Protein AF-A0A379A9N0-F1 (afdb_monomer)

InterPro domains:
  IPR005229 Endoribonuclease YicC/YloC-like [PTHR30636] (1-133)
  IPR005229 Endoribonuclease YicC/YloC-like [TIGR00255] (2-133)
  IPR013551 Endoribonuclease YicC-like, C-terminal [PF08340] (16-133)

Sequence (133 aa):
MIEQRLEGVSQEVSKVRAQMPEVIKWQRERLVAKLEDAEVQLENNRLEQELVMMAQRVDVSEELDRLDAHVKETYNILKKKEAVGRRLDFMMQEFNRESNTLASKSINAEITTSAIELKVLIEQMREQIQNIE

pLDDT: mean 90.06, std 9.2, range [59.38, 98.56]

Mean predicted aligned error: 4.93 Å

Solvent-accessible surface area (backbone atoms only — not comparable to full-atom values): 7342 Å² total; per-residue (Å²): 113,60,69,60,37,47,49,50,44,53,50,40,48,50,51,48,63,70,43,46,67,57,54,54,50,53,54,50,54,55,51,52,52,56,39,61,76,63,71,53,79,79,52,64,71,60,55,52,50,52,51,51,57,48,50,64,54,56,61,50,65,68,45,47,53,49,49,54,52,49,48,54,50,50,57,58,54,72,72,50,95,63,95,47,55,75,61,52,54,50,50,43,51,51,51,50,52,36,33,50,53,46,42,73,36,40,88,48,72,68,48,36,49,39,25,50,51,42,48,53,43,45,51,56,43,46,56,52,47,67,74,71,108

Organism: Enterobacter agglomerans (NCBI:txid549)

Structure (mmCIF, N/CA/C/O backbone):
data_AF-A0A379A9N0-F1
#
_entry.id   AF-A0A379A9N0-F1
#
loop_
_atom_site.group_PDB
_atom_site.id
_atom_site.type_symbol
_atom_site.label_atom_id
_atom_site.label_alt_id
_atom_site.label_comp_id
_atom_site.label_asym_id
_atom_site.label_entity_id
_atom_site.label_seq_id
_atom_site.pdbx_PDB_ins_code
_atom_site.Cartn_x
_atom_site.Cartn_y
_atom_site.Cartn_z
_atom_site.occupancy
_atom_site.B_iso_or_equiv
_atom_site.auth_seq_id
_atom_site.auth_comp_id
_atom_site.auth_asym_id
_atom_site.auth_atom_id
_atom_site.pdbx_PDB_model_num
ATOM 1 N N . MET A 1 1 ? -15.126 7.061 10.359 1.00 84.38 1 MET A N 1
ATOM 2 C CA . MET A 1 1 ? -13.845 7.709 10.723 1.00 84.38 1 MET A CA 1
ATOM 3 C C . MET A 1 1 ? -12.646 6.796 10.439 1.00 84.38 1 MET A C 1
ATOM 5 O O . MET A 1 1 ? -11.980 7.074 9.455 1.00 84.38 1 MET A O 1
ATOM 9 N N . ILE A 1 2 ? -12.382 5.699 11.169 1.00 92.50 2 ILE A N 1
ATOM 10 C CA . ILE A 1 2 ? -11.311 4.739 10.778 1.00 92.50 2 ILE A CA 1
ATOM 11 C C . ILE A 1 2 ? -11.741 3.902 9.567 1.00 92.50 2 ILE A C 1
ATOM 13 O O . ILE A 1 2 ? -11.015 3.808 8.589 1.00 92.50 2 ILE A O 1
ATOM 17 N N . GLU A 1 3 ? -12.967 3.376 9.576 1.00 95.06 3 GLU A N 1
ATOM 18 C CA . GLU A 1 3 ? -13.490 2.549 8.475 1.00 95.06 3 GLU A CA 1
ATOM 19 C C . GLU A 1 3 ? -13.518 3.277 7.121 1.00 95.06 3 GLU A C 1
ATOM 21 O O . GLU A 1 3 ? -13.232 2.671 6.098 1.00 95.06 3 GLU A O 1
ATOM 26 N N . GLN A 1 4 ? -13.790 4.586 7.115 1.00 96.81 4 GLN A N 1
ATOM 27 C CA . GLN A 1 4 ? -13.728 5.421 5.904 1.00 96.81 4 GLN A CA 1
ATOM 28 C C . GLN A 1 4 ? -12.295 5.554 5.369 1.00 96.81 4 GLN A C 1
ATOM 30 O O . GLN A 1 4 ? -12.083 5.623 4.165 1.00 96.81 4 GLN A O 1
ATOM 35 N N . ARG A 1 5 ? -11.298 5.579 6.259 1.00 97.56 5 ARG A N 1
ATOM 36 C CA . ARG A 1 5 ? -9.884 5.637 5.868 1.00 97.56 5 ARG A CA 1
ATOM 37 C C . ARG A 1 5 ? -9.396 4.288 5.353 1.00 97.56 5 ARG A C 1
ATOM 39 O O . ARG A 1 5 ? -8.645 4.263 4.389 1.00 97.56 5 ARG A O 1
ATOM 46 N N . LEU A 1 6 ? -9.879 3.181 5.920 1.00 98.00 6 LEU A N 1
ATOM 47 C CA . LEU A 1 6 ? -9.652 1.834 5.378 1.00 98.00 6 LEU A CA 1
ATOM 48 C C . LEU A 1 6 ? -10.249 1.666 3.974 1.00 98.00 6 LEU A C 1
ATOM 50 O O . LEU A 1 6 ? -9.639 1.031 3.111 1.00 98.00 6 LEU A O 1
ATOM 54 N N . GLU A 1 7 ? -11.413 2.265 3.723 1.00 98.12 7 GLU A N 1
ATOM 55 C CA . GLU A 1 7 ? -11.981 2.331 2.378 1.00 98.12 7 GLU A CA 1
ATOM 56 C C . GLU A 1 7 ? -11.080 3.142 1.436 1.00 98.12 7 GLU A C 1
ATOM 58 O O . GLU A 1 7 ? -10.762 2.667 0.349 1.00 98.12 7 GLU A O 1
ATOM 63 N N . GLY A 1 8 ? -10.575 4.298 1.883 1.00 98.38 8 GLY A N 1
ATOM 64 C CA . GLY A 1 8 ? -9.571 5.075 1.148 1.00 98.38 8 GLY A CA 1
ATOM 65 C C . GLY A 1 8 ? -8.311 4.266 0.817 1.00 98.38 8 GLY A C 1
ATOM 66 O O . GLY A 1 8 ? -7.875 4.249 -0.329 1.00 98.38 8 GLY A O 1
ATOM 67 N N . VAL A 1 9 ? -7.778 3.503 1.779 1.00 98.44 9 VAL A N 1
ATOM 68 C CA . VAL A 1 9 ? -6.632 2.604 1.552 1.00 98.44 9 VAL A CA 1
ATOM 69 C C . VAL A 1 9 ? -6.951 1.582 0.459 1.00 98.44 9 VAL A C 1
ATOM 71 O O . VAL A 1 9 ? -6.156 1.391 -0.457 1.00 98.44 9 VAL A O 1
ATOM 74 N N . SER A 1 10 ? -8.134 0.968 0.512 1.00 98.50 10 SER A N 1
ATOM 75 C CA . SER A 1 10 ? -8.573 -0.018 -0.487 1.00 98.50 10 SER A CA 1
ATOM 76 C C . SER A 1 10 ? -8.726 0.598 -1.885 1.00 98.50 10 SER A C 1
ATOM 78 O O . SER A 1 10 ? -8.427 -0.045 -2.896 1.00 98.50 10 SER A O 1
ATOM 80 N N . GLN A 1 11 ? -9.172 1.855 -1.958 1.00 98.44 11 GLN A N 1
ATOM 81 C CA . GLN A 1 11 ? -9.269 2.606 -3.209 1.00 98.44 11 GLN A CA 1
ATOM 82 C C . GLN A 1 11 ? -7.883 2.889 -3.798 1.00 98.44 11 GLN A C 1
ATOM 84 O O . GLN A 1 11 ? -7.683 2.642 -4.985 1.00 98.44 11 GLN A O 1
ATOM 89 N N . GLU A 1 12 ? -6.918 3.337 -2.991 1.00 98.31 12 GLU A N 1
ATOM 90 C CA . GLU A 1 12 ? -5.540 3.558 -3.451 1.00 98.31 12 GLU A CA 1
ATOM 91 C C . GLU A 1 12 ? -4.872 2.254 -3.910 1.00 98.31 12 GLU A C 1
ATOM 93 O O . GLU A 1 12 ? -4.279 2.213 -4.987 1.00 98.31 12 GLU A O 1
ATOM 98 N N . VAL A 1 13 ? -5.050 1.151 -3.173 1.00 98.00 13 VAL A N 1
ATOM 99 C CA . VAL A 1 13 ? -4.579 -0.182 -3.599 1.00 98.00 13 VAL A CA 1
ATOM 100 C C . VAL A 1 13 ? -5.162 -0.556 -4.965 1.00 98.00 13 VAL A C 1
ATOM 102 O O . VAL A 1 13 ? -4.434 -0.989 -5.860 1.00 98.00 13 VAL A O 1
ATOM 105 N N . SER A 1 14 ? -6.465 -0.342 -5.160 1.00 97.75 14 SER A N 1
ATOM 106 C CA . SER A 1 14 ? -7.144 -0.642 -6.426 1.00 97.75 14 SER A CA 1
ATOM 107 C C . SER A 1 14 ? -6.641 0.226 -7.583 1.00 97.75 14 SER A C 1
ATOM 109 O O . SER A 1 14 ? -6.447 -0.287 -8.687 1.00 97.75 14 SER A O 1
ATOM 111 N N . LYS A 1 15 ? -6.386 1.520 -7.340 1.00 96.62 15 LYS A N 1
ATOM 112 C CA . LYS A 1 15 ? -5.807 2.439 -8.334 1.00 96.62 15 LYS A CA 1
ATOM 113 C C . LYS A 1 15 ? -4.431 1.966 -8.787 1.00 96.62 15 LYS A C 1
ATOM 115 O O . LYS A 1 15 ? -4.207 1.827 -9.988 1.00 96.62 15 LYS A O 1
ATOM 120 N N . VAL A 1 16 ? -3.551 1.640 -7.838 1.00 95.75 16 VAL A N 1
ATOM 121 C CA . VAL A 1 16 ? -2.206 1.144 -8.154 1.00 95.75 16 VAL A CA 1
ATOM 122 C C . VAL A 1 16 ? -2.296 -0.144 -8.969 1.00 95.75 16 VAL A C 1
ATOM 124 O O . VAL A 1 16 ? -1.684 -0.227 -10.032 1.00 95.75 16 VAL A O 1
ATOM 127 N N . ARG A 1 17 ? -3.113 -1.124 -8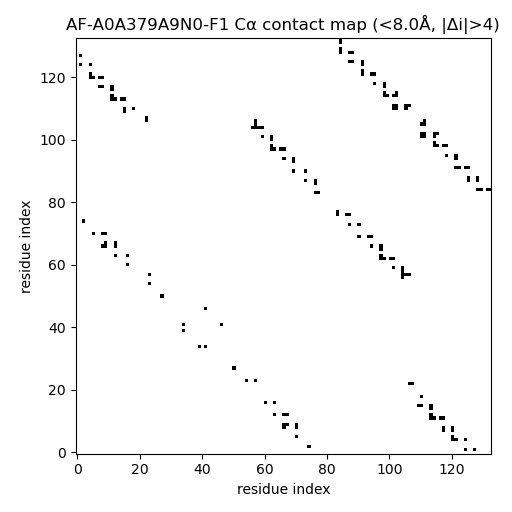.547 1.00 95.25 17 ARG A N 1
ATOM 128 C CA . ARG A 1 17 ? -3.309 -2.375 -9.308 1.00 95.25 17 ARG A CA 1
ATOM 129 C C . ARG A 1 17 ? -3.753 -2.120 -10.749 1.00 95.25 17 ARG A C 1
ATOM 131 O O . ARG A 1 17 ? -3.257 -2.785 -11.654 1.00 95.25 17 ARG A O 1
ATOM 138 N N . ALA A 1 18 ? -4.664 -1.171 -10.965 1.00 95.12 18 ALA A N 1
ATOM 139 C CA . ALA A 1 18 ? -5.160 -0.833 -12.296 1.00 95.12 18 ALA A CA 1
ATOM 140 C C . ALA A 1 18 ? -4.084 -0.189 -13.193 1.00 95.12 18 ALA A C 1
ATOM 142 O O . ALA A 1 18 ? -4.100 -0.402 -14.403 1.00 95.12 18 ALA A O 1
ATOM 143 N N . GLN A 1 19 ? -3.138 0.552 -12.610 1.00 92.06 19 GLN A N 1
ATOM 144 C CA . GLN A 1 19 ? -2.045 1.219 -13.329 1.00 92.06 19 GLN A CA 1
ATOM 145 C C . GLN A 1 19 ? -0.861 0.292 -13.639 1.00 92.06 19 GLN A C 1
ATOM 147 O O . GLN A 1 19 ? -0.147 0.514 -14.620 1.00 92.06 19 GLN A O 1
ATOM 152 N N . MET A 1 20 ? -0.644 -0.758 -12.838 1.00 90.69 20 MET A N 1
ATOM 153 C CA . MET A 1 20 ? 0.521 -1.646 -12.970 1.00 90.69 20 MET A CA 1
ATOM 154 C C . MET A 1 20 ? 0.764 -2.189 -14.390 1.00 90.69 20 MET A C 1
ATOM 156 O O . MET A 1 20 ? 1.917 -2.148 -14.829 1.00 90.69 20 MET A O 1
ATOM 160 N N . PRO A 1 21 ? -0.249 -2.658 -15.149 1.00 90.25 21 PRO A N 1
ATOM 161 C CA . PRO A 1 21 ? -0.024 -3.153 -16.507 1.00 90.25 21 PRO A CA 1
ATOM 162 C C . PRO A 1 21 ? 0.601 -2.104 -17.436 1.00 90.25 21 PRO A C 1
ATOM 164 O O . PRO A 1 21 ? 1.502 -2.419 -18.217 1.00 90.25 21 PRO A O 1
ATOM 167 N N . GLU A 1 22 ? 0.155 -0.852 -17.337 1.00 90.81 22 GLU A N 1
ATOM 168 C CA . GLU A 1 22 ? 0.657 0.246 -18.164 1.00 90.81 22 GLU A CA 1
ATOM 169 C C . GLU A 1 22 ? 2.044 0.707 -17.713 1.00 90.81 22 GLU A C 1
ATOM 171 O O . GLU A 1 22 ? 2.922 0.925 -18.546 1.00 90.81 22 GLU A O 1
ATOM 176 N N . VAL A 1 23 ? 2.293 0.745 -16.402 1.00 89.25 23 VAL A N 1
ATOM 177 C CA . VAL A 1 23 ? 3.612 1.064 -15.838 1.00 89.25 23 VAL A CA 1
ATOM 178 C C . VAL A 1 23 ? 4.672 0.047 -16.271 1.00 89.25 23 VAL A C 1
ATOM 180 O O . VAL A 1 23 ? 5.772 0.436 -16.671 1.00 89.25 23 VAL A O 1
ATOM 183 N N . ILE A 1 24 ? 4.342 -1.249 -16.259 1.00 86.38 24 ILE A N 1
ATOM 184 C CA . ILE A 1 24 ? 5.240 -2.315 -16.730 1.00 86.38 24 ILE A CA 1
ATOM 185 C C . ILE A 1 24 ? 5.535 -2.145 -18.224 1.00 86.38 24 ILE A C 1
ATOM 187 O O . ILE A 1 24 ? 6.693 -2.236 -18.644 1.00 86.38 24 ILE A O 1
ATOM 191 N N . LYS A 1 25 ? 4.505 -1.867 -19.033 1.00 87.94 25 LYS A N 1
ATOM 192 C CA . LYS A 1 25 ? 4.662 -1.630 -20.472 1.00 87.94 25 LYS A CA 1
ATOM 193 C C . LYS A 1 25 ? 5.568 -0.424 -20.745 1.00 87.94 25 LYS A C 1
ATOM 195 O O . LYS A 1 25 ? 6.542 -0.558 -21.485 1.00 87.94 25 LYS A O 1
ATOM 200 N N . TRP A 1 26 ? 5.292 0.711 -20.107 1.00 88.94 26 TRP A N 1
ATOM 201 C CA . TRP A 1 26 ? 6.080 1.939 -20.232 1.00 88.94 26 TRP A CA 1
ATOM 202 C C . TRP A 1 26 ? 7.550 1.723 -19.853 1.00 88.94 26 TRP A C 1
ATOM 204 O O . TRP A 1 26 ? 8.459 2.155 -20.565 1.00 88.94 26 TRP A O 1
ATOM 214 N N . GLN A 1 27 ? 7.805 1.007 -18.755 1.00 85.38 27 GLN A N 1
ATOM 215 C CA . GLN A 1 27 ? 9.166 0.738 -18.302 1.00 85.38 27 GLN A CA 1
ATOM 216 C C . GLN A 1 27 ? 9.939 -0.147 -19.291 1.00 85.38 27 GLN A C 1
ATOM 218 O O . GLN A 1 27 ? 11.128 0.087 -19.523 1.00 85.38 27 GLN A O 1
ATOM 223 N N . ARG A 1 28 ? 9.270 -1.128 -19.913 1.00 85.06 28 ARG A N 1
ATOM 224 C CA . ARG A 1 28 ? 9.858 -1.959 -20.972 1.00 85.06 28 ARG A CA 1
ATOM 225 C C . ARG A 1 28 ? 10.237 -1.127 -22.196 1.00 85.06 28 ARG A C 1
ATOM 227 O O . ARG A 1 28 ? 11.364 -1.240 -22.669 1.00 85.06 28 ARG A O 1
ATOM 234 N N . GLU A 1 29 ? 9.325 -0.295 -22.696 1.00 88.50 29 GLU A N 1
ATOM 235 C CA . GLU A 1 29 ? 9.565 0.562 -23.869 1.00 88.50 29 GLU A CA 1
ATOM 236 C C . GLU A 1 29 ? 10.745 1.512 -23.634 1.00 88.50 29 GLU A C 1
ATOM 238 O O . GLU A 1 29 ? 11.634 1.639 -24.475 1.00 88.50 29 GLU A O 1
ATOM 243 N N . ARG A 1 30 ? 10.819 2.104 -22.438 1.00 87.12 30 ARG A N 1
ATOM 244 C CA . ARG A 1 30 ? 11.923 2.981 -22.037 1.00 87.12 30 ARG A CA 1
ATOM 245 C C . ARG A 1 30 ? 13.275 2.264 -21.980 1.00 87.12 30 ARG A C 1
ATOM 247 O O . ARG A 1 30 ? 14.294 2.888 -22.270 1.00 87.12 30 ARG A O 1
ATOM 254 N N . LEU A 1 31 ? 13.312 0.993 -21.574 1.00 83.62 31 LEU A N 1
ATOM 255 C CA . LEU A 1 31 ? 14.547 0.204 -21.586 1.00 83.62 31 LEU A CA 1
ATOM 256 C C . LEU A 1 31 ? 15.007 -0.076 -23.018 1.00 83.62 31 LEU A C 1
ATOM 258 O O . LEU A 1 31 ? 16.182 0.116 -23.314 1.00 83.62 31 LEU A O 1
ATOM 262 N N . VAL A 1 32 ? 14.087 -0.494 -23.891 1.00 84.19 32 VAL A N 1
ATOM 263 C CA . VAL A 1 32 ? 14.393 -0.778 -25.301 1.00 84.19 32 VAL A CA 1
ATOM 264 C C . VAL A 1 32 ? 14.968 0.463 -25.982 1.00 84.19 32 VAL A C 1
ATOM 266 O O . VAL A 1 32 ? 16.068 0.388 -26.520 1.00 84.19 32 VAL A O 1
ATOM 269 N N . ALA A 1 33 ? 14.308 1.617 -25.842 1.00 86.62 33 ALA A N 1
ATOM 270 C CA . ALA A 1 33 ? 14.780 2.875 -26.424 1.00 86.62 33 ALA A CA 1
ATOM 271 C C . ALA A 1 33 ? 16.197 3.252 -25.950 1.00 86.62 33 ALA A C 1
ATOM 273 O O . ALA A 1 33 ? 17.052 3.614 -26.749 1.00 86.62 33 ALA A O 1
ATOM 274 N N . LYS A 1 34 ? 16.493 3.094 -24.652 1.00 83.56 34 LYS A N 1
ATOM 275 C CA . LYS A 1 34 ? 17.836 3.369 -24.109 1.00 83.56 34 LYS A CA 1
ATOM 276 C C . LYS A 1 34 ? 18.925 2.458 -24.670 1.00 83.56 34 LYS A C 1
ATOM 278 O O . LYS A 1 34 ? 20.082 2.865 -24.710 1.00 83.56 34 LYS A O 1
ATOM 283 N N . LEU A 1 35 ? 18.587 1.216 -25.005 1.00 78.50 35 LEU A N 1
ATOM 284 C CA . LEU A 1 35 ? 19.542 0.263 -25.567 1.00 78.50 35 LEU A CA 1
ATOM 285 C C . LEU A 1 35 ? 19.789 0.540 -27.051 1.00 78.50 35 LEU A C 1
ATOM 287 O O . LEU A 1 35 ? 20.934 0.447 -27.488 1.00 78.50 35 LEU A O 1
ATOM 291 N N . GLU A 1 36 ? 18.748 0.938 -27.786 1.00 80.06 36 GLU A N 1
ATOM 292 C CA . GLU A 1 36 ? 18.856 1.408 -29.172 1.00 80.06 36 GLU A CA 1
ATOM 293 C C . GLU A 1 36 ? 19.730 2.669 -29.268 1.00 80.06 36 GLU A C 1
ATOM 295 O O . GLU A 1 36 ? 20.667 2.700 -30.064 1.00 80.06 36 GLU A O 1
ATOM 300 N N . ASP A 1 37 ? 19.503 3.659 -28.395 1.00 79.94 37 ASP A N 1
ATOM 301 C CA . ASP A 1 37 ? 20.282 4.908 -28.338 1.00 79.94 37 ASP A CA 1
ATOM 302 C C . ASP A 1 37 ? 21.770 4.686 -28.016 1.00 79.94 37 ASP A C 1
ATOM 304 O O . ASP A 1 37 ? 22.623 5.492 -28.386 1.00 79.94 37 ASP A O 1
ATOM 308 N N . ALA A 1 38 ? 22.100 3.612 -27.297 1.00 76.25 38 ALA A N 1
ATOM 309 C CA . ALA A 1 38 ? 23.466 3.322 -26.875 1.00 76.25 38 ALA A CA 1
ATOM 310 C C . ALA A 1 38 ? 24.298 2.587 -27.947 1.00 76.25 38 ALA A C 1
ATOM 312 O O . ALA A 1 38 ? 25.442 2.229 -27.663 1.00 76.25 38 ALA A O 1
ATOM 313 N N . GLU A 1 39 ? 23.731 2.312 -29.133 1.00 69.88 39 GLU A N 1
ATOM 314 C CA . GLU A 1 39 ? 24.307 1.449 -30.185 1.00 69.88 39 GLU A CA 1
ATOM 315 C C . GLU A 1 39 ? 24.795 0.083 -29.657 1.00 69.88 39 GLU A C 1
ATOM 317 O O . GLU A 1 39 ? 25.620 -0.604 -30.269 1.00 69.88 39 GLU A O 1
ATOM 322 N N . VAL A 1 40 ? 24.287 -0.343 -28.497 1.00 66.81 40 VAL A N 1
ATOM 323 C CA . VAL A 1 40 ? 24.649 -1.620 -27.895 1.00 66.81 40 VAL A CA 1
ATOM 324 C C . VAL A 1 40 ? 23.952 -2.696 -28.708 1.00 66.81 40 VAL A C 1
ATOM 326 O O . VAL A 1 40 ? 22.725 -2.795 -28.694 1.00 66.81 40 VAL A O 1
ATOM 329 N N . GLN A 1 41 ? 24.728 -3.528 -29.408 1.00 64.88 41 GLN A N 1
ATOM 330 C CA . GLN A 1 41 ? 24.173 -4.730 -30.019 1.00 64.88 41 GLN A CA 1
ATOM 331 C C . GLN A 1 41 ? 23.482 -5.551 -28.930 1.00 64.88 41 GLN A C 1
ATOM 333 O O . GLN A 1 41 ? 24.108 -5.980 -27.958 1.00 64.88 41 GLN A O 1
ATOM 338 N N . LEU A 1 42 ? 22.171 -5.725 -29.086 1.00 61.53 42 LEU A N 1
ATOM 339 C CA . LEU A 1 42 ? 21.339 -6.480 -28.165 1.00 61.53 42 LEU A CA 1
ATOM 340 C C . LEU A 1 42 ? 21.760 -7.953 -28.194 1.00 61.53 42 LEU A C 1
ATOM 342 O O . LEU A 1 42 ? 21.284 -8.741 -29.008 1.00 61.53 42 LEU A O 1
ATOM 346 N N . GLU A 1 43 ? 22.636 -8.354 -27.277 1.00 65.88 43 GLU A N 1
ATOM 347 C CA . GLU A 1 43 ? 22.719 -9.756 -26.887 1.00 65.88 43 GLU A CA 1
ATOM 348 C C . GLU A 1 43 ? 21.432 -10.097 -26.123 1.00 65.88 43 GLU A C 1
ATOM 350 O O . GLU A 1 43 ? 21.254 -9.661 -24.982 1.00 65.88 43 GLU A O 1
ATOM 355 N N . ASN A 1 44 ? 20.532 -10.870 -26.747 1.00 66.62 44 ASN A N 1
ATOM 356 C CA . ASN A 1 44 ? 19.218 -11.230 -26.185 1.00 66.62 44 ASN A CA 1
ATOM 357 C C . ASN A 1 44 ? 19.294 -11.691 -24.716 1.00 66.62 44 ASN A C 1
ATOM 359 O O . ASN A 1 44 ? 18.483 -11.267 -23.898 1.00 66.62 44 ASN A O 1
ATOM 363 N N . ASN A 1 45 ? 20.328 -12.455 -24.348 1.00 72.94 45 ASN A N 1
ATOM 364 C CA . ASN A 1 45 ? 20.508 -12.953 -22.982 1.00 72.94 45 ASN A CA 1
ATOM 365 C C . ASN A 1 45 ? 20.733 -11.839 -21.939 1.00 72.94 45 ASN A C 1
ATOM 367 O O . ASN A 1 45 ? 20.281 -11.971 -20.804 1.00 72.94 45 ASN A O 1
ATOM 371 N N . ARG A 1 46 ? 21.429 -10.743 -22.285 1.00 74.19 46 ARG A N 1
ATOM 372 C CA . ARG A 1 46 ? 21.664 -9.622 -21.352 1.00 74.19 46 ARG A CA 1
ATOM 373 C C . ARG A 1 46 ? 20.415 -8.759 -21.198 1.00 74.19 46 ARG A C 1
ATOM 375 O O . ARG A 1 46 ? 20.099 -8.345 -20.087 1.00 74.19 46 ARG A O 1
ATOM 382 N N . LEU A 1 47 ? 19.680 -8.539 -22.291 1.00 74.69 47 LEU A N 1
ATOM 383 C CA . LEU A 1 47 ? 18.394 -7.838 -22.263 1.00 74.69 47 LEU A CA 1
ATOM 384 C C . LEU A 1 47 ? 17.378 -8.572 -21.377 1.00 74.69 47 LEU A C 1
ATOM 386 O O . LEU A 1 47 ? 16.718 -7.945 -20.551 1.00 74.69 47 LEU A O 1
ATOM 390 N N . GLU A 1 48 ? 17.268 -9.893 -21.521 1.00 76.12 48 GLU A N 1
ATOM 391 C CA . GLU A 1 48 ? 16.370 -10.714 -20.703 1.00 76.12 48 GLU A CA 1
ATOM 392 C C . GLU A 1 48 ? 16.720 -10.636 -19.211 1.00 76.12 48 GLU A C 1
ATOM 394 O O . GLU A 1 48 ? 15.829 -10.467 -18.380 1.00 76.12 48 GLU A O 1
ATOM 399 N N . GLN A 1 49 ? 18.009 -10.677 -18.859 1.00 81.12 49 GLN A N 1
ATOM 400 C CA . GLN A 1 49 ? 18.454 -10.541 -17.468 1.00 81.12 49 GLN A CA 1
ATOM 401 C C . GLN A 1 49 ? 18.118 -9.170 -16.868 1.00 81.12 49 GLN A C 1
ATOM 403 O O . GLN A 1 49 ? 17.618 -9.102 -15.744 1.00 81.12 49 GLN A O 1
ATOM 408 N N . GLU A 1 50 ? 18.351 -8.083 -17.607 1.00 79.44 50 GLU A N 1
ATOM 409 C CA . GLU A 1 50 ? 17.998 -6.728 -17.162 1.00 79.44 50 GLU A CA 1
ATOM 410 C C . GLU A 1 50 ? 16.481 -6.565 -17.002 1.00 79.44 50 GLU A C 1
ATOM 412 O O . GLU A 1 50 ? 16.021 -6.001 -16.010 1.00 79.44 50 GLU A O 1
ATOM 417 N N . LEU A 1 51 ? 15.686 -7.121 -17.924 1.00 78.81 51 LEU A N 1
ATOM 418 C CA . LEU A 1 51 ? 14.225 -7.127 -17.819 1.00 78.81 51 LEU A CA 1
ATOM 419 C C . LEU A 1 51 ? 13.740 -7.881 -16.577 1.00 78.81 51 LEU A C 1
ATOM 421 O O . LEU A 1 51 ? 12.852 -7.389 -15.883 1.00 78.81 51 LEU A O 1
ATOM 425 N N . VAL A 1 52 ? 14.335 -9.035 -16.260 1.00 79.62 52 VAL A N 1
ATOM 426 C CA . VAL A 1 52 ? 14.006 -9.806 -15.049 1.00 79.62 52 VAL A CA 1
ATOM 427 C C . VAL A 1 52 ? 14.367 -9.024 -13.784 1.00 79.62 52 VAL A C 1
ATOM 429 O O . VAL A 1 52 ? 13.539 -8.906 -12.880 1.00 79.62 52 VAL A O 1
ATOM 432 N N . MET A 1 53 ? 15.566 -8.436 -13.723 1.00 82.88 53 MET A N 1
ATOM 433 C CA . MET A 1 53 ? 15.986 -7.623 -12.576 1.00 82.88 53 MET A CA 1
ATOM 434 C C . MET A 1 53 ? 15.112 -6.376 -12.402 1.00 82.88 53 MET A C 1
ATOM 436 O O . MET A 1 53 ? 14.785 -5.999 -11.276 1.00 82.88 53 MET A O 1
ATOM 440 N N . MET A 1 54 ? 14.700 -5.735 -13.498 1.00 79.50 54 MET A N 1
ATOM 441 C CA . MET A 1 54 ? 13.768 -4.611 -13.448 1.00 79.50 54 MET A CA 1
ATOM 442 C C . MET A 1 54 ? 12.379 -5.040 -12.988 1.00 79.50 54 MET A C 1
ATOM 444 O O . MET A 1 54 ? 11.828 -4.376 -12.115 1.00 79.50 54 MET A O 1
ATOM 448 N N . ALA A 1 55 ? 11.841 -6.146 -13.512 1.00 76.56 55 ALA A N 1
ATOM 449 C CA . ALA A 1 55 ? 10.545 -6.678 -13.101 1.00 76.56 55 ALA A CA 1
ATOM 450 C C . ALA A 1 55 ? 10.503 -6.919 -11.586 1.00 76.56 55 ALA A C 1
ATOM 452 O O . ALA A 1 55 ? 9.576 -6.470 -10.925 1.00 76.56 55 ALA A O 1
ATOM 453 N N . GLN A 1 56 ? 11.557 -7.507 -11.014 1.00 76.50 56 GLN A N 1
ATOM 454 C CA . GLN A 1 56 ? 11.669 -7.709 -9.564 1.00 76.50 56 GLN A CA 1
ATOM 455 C C . GLN A 1 56 ? 11.720 -6.401 -8.762 1.00 76.50 56 GLN A C 1
ATOM 457 O O . GLN A 1 56 ? 11.218 -6.345 -7.643 1.00 76.50 56 GLN A O 1
ATOM 462 N N . ARG A 1 57 ? 12.331 -5.340 -9.306 1.00 79.62 57 ARG A N 1
ATOM 463 C CA . ARG A 1 57 ? 12.424 -4.036 -8.624 1.00 79.62 57 ARG A CA 1
ATOM 464 C C . ARG A 1 57 ? 11.106 -3.267 -8.611 1.00 79.62 57 ARG A C 1
ATOM 466 O O . ARG A 1 57 ? 10.901 -2.474 -7.698 1.00 79.62 57 ARG A O 1
ATOM 473 N N . VAL A 1 58 ? 10.259 -3.471 -9.618 1.00 81.19 58 VAL A N 1
ATOM 474 C CA . VAL A 1 58 ? 8.986 -2.747 -9.782 1.00 81.19 58 VAL A CA 1
ATOM 475 C C . VAL A 1 58 ? 7.775 -3.576 -9.368 1.00 81.19 58 VAL A C 1
ATOM 477 O O . VAL A 1 58 ? 6.666 -3.051 -9.336 1.00 81.19 58 VAL A O 1
ATOM 480 N N . ASP A 1 59 ? 7.970 -4.860 -9.064 1.00 87.31 59 ASP A N 1
ATOM 481 C CA . ASP A 1 59 ? 6.902 -5.722 -8.581 1.00 87.31 59 ASP A CA 1
ATOM 482 C C . ASP A 1 59 ? 6.494 -5.313 -7.165 1.00 87.31 59 ASP A C 1
ATOM 484 O O . ASP A 1 59 ? 7.251 -5.454 -6.197 1.00 87.31 59 ASP A O 1
ATOM 488 N N . VAL A 1 60 ? 5.278 -4.779 -7.086 1.00 92.75 60 VAL A N 1
ATOM 489 C CA . VAL A 1 60 ? 4.623 -4.320 -5.860 1.00 92.75 60 VAL A CA 1
ATOM 490 C C . VAL A 1 60 ? 3.438 -5.208 -5.472 1.00 92.75 60 VAL A C 1
ATOM 492 O O . VAL A 1 60 ? 2.679 -4.873 -4.566 1.00 92.75 60 VAL A O 1
ATOM 495 N N . SER A 1 61 ? 3.235 -6.331 -6.171 1.00 92.62 61 SER A N 1
ATOM 496 C CA . SER A 1 61 ? 2.039 -7.171 -6.017 1.00 92.62 61 SER A CA 1
ATOM 497 C C . SER A 1 61 ? 1.888 -7.687 -4.587 1.00 92.62 61 SER A C 1
ATOM 499 O O . SER A 1 61 ? 0.791 -7.671 -4.034 1.00 92.62 61 SER A O 1
ATOM 501 N N . GLU A 1 62 ? 3.004 -8.069 -3.964 1.00 94.31 62 GLU A N 1
ATOM 502 C CA . GLU A 1 62 ? 3.023 -8.568 -2.591 1.00 94.31 62 GLU A CA 1
ATOM 503 C C . GLU A 1 62 ? 2.634 -7.480 -1.579 1.00 94.31 62 GLU A C 1
ATOM 505 O O . GLU A 1 62 ? 1.850 -7.739 -0.669 1.00 94.31 62 GLU A O 1
ATOM 510 N N . GLU A 1 63 ? 3.118 -6.245 -1.756 1.00 96.19 63 GLU A N 1
ATOM 511 C CA . GLU A 1 63 ? 2.742 -5.113 -0.900 1.00 96.19 63 GLU A CA 1
ATOM 512 C C . GLU A 1 63 ? 1.237 -4.815 -0.998 1.00 96.19 63 GLU A C 1
ATOM 514 O O . GLU A 1 63 ? 0.583 -4.572 0.016 1.00 96.19 63 GLU A O 1
ATOM 519 N N . LEU A 1 64 ? 0.665 -4.874 -2.205 1.00 97.12 64 LEU A N 1
ATOM 520 C CA . LEU A 1 64 ? -0.768 -4.651 -2.425 1.00 97.12 64 LEU A CA 1
ATOM 521 C C . LEU A 1 64 ? -1.617 -5.763 -1.788 1.00 97.12 64 LEU A C 1
ATOM 523 O O . LEU A 1 64 ? -2.624 -5.473 -1.142 1.00 97.12 64 LEU A O 1
ATOM 527 N N . ASP A 1 65 ? -1.194 -7.025 -1.910 1.00 98.00 65 ASP A N 1
ATOM 528 C CA . ASP A 1 65 ? -1.865 -8.163 -1.269 1.00 98.00 65 ASP A CA 1
ATOM 529 C C . ASP A 1 65 ? -1.797 -8.074 0.266 1.00 98.00 65 ASP A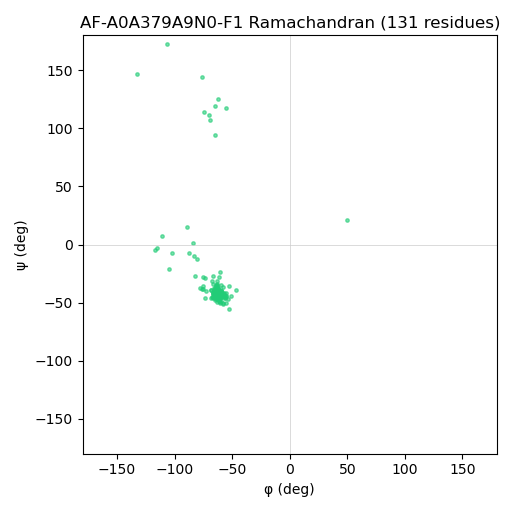 C 1
ATOM 531 O O . ASP A 1 65 ? -2.786 -8.349 0.956 1.00 98.00 65 ASP A O 1
ATOM 535 N N . ARG A 1 66 ? -0.652 -7.646 0.819 1.00 98.38 66 ARG A N 1
ATOM 536 C CA . ARG A 1 66 ? -0.488 -7.423 2.263 1.00 98.38 66 ARG A CA 1
ATOM 537 C C . ARG A 1 66 ? -1.356 -6.269 2.757 1.00 98.38 66 ARG A C 1
ATOM 539 O O . ARG A 1 66 ? -2.042 -6.438 3.763 1.00 98.38 66 ARG A O 1
ATOM 546 N N . LEU A 1 67 ? -1.422 -5.149 2.032 1.00 98.50 67 LEU A N 1
ATOM 547 C CA . LEU A 1 67 ? -2.332 -4.041 2.350 1.00 98.50 67 LEU A CA 1
ATOM 548 C C . LEU A 1 67 ? -3.795 -4.506 2.416 1.00 98.50 67 LEU A C 1
ATOM 550 O O . LEU A 1 67 ? -4.482 -4.203 3.392 1.00 98.50 67 LEU A O 1
ATOM 554 N N . ASP A 1 68 ? -4.257 -5.302 1.447 1.00 98.44 68 ASP A N 1
ATOM 555 C CA . ASP A 1 68 ? -5.614 -5.867 1.455 1.00 98.44 68 ASP A CA 1
ATOM 556 C C . ASP A 1 68 ? -5.862 -6.780 2.669 1.00 98.44 68 ASP A C 1
ATOM 558 O O . ASP A 1 68 ? -6.935 -6.750 3.286 1.00 98.44 68 ASP A O 1
ATOM 562 N N . ALA A 1 69 ? -4.877 -7.605 3.036 1.00 98.50 69 ALA A N 1
ATOM 563 C CA . ALA A 1 69 ? -4.952 -8.449 4.224 1.00 98.50 69 ALA A CA 1
ATOM 564 C C . ALA A 1 69 ? -5.006 -7.613 5.513 1.00 98.50 69 ALA A C 1
ATOM 566 O O . ALA A 1 69 ? -5.812 -7.899 6.403 1.00 98.50 69 ALA A O 1
ATOM 567 N N . HIS A 1 70 ? -4.205 -6.551 5.596 1.00 98.50 70 HIS A N 1
ATOM 568 C CA . HIS A 1 70 ? -4.199 -5.635 6.730 1.00 98.50 70 HIS A CA 1
ATOM 569 C C . HIS A 1 70 ? -5.529 -4.896 6.872 1.00 98.50 70 HIS A C 1
ATOM 571 O O . HIS A 1 70 ? -6.061 -4.841 7.978 1.00 98.50 70 HIS A O 1
ATOM 577 N N . VAL A 1 71 ? -6.131 -4.423 5.773 1.00 98.44 71 VAL A N 1
ATOM 578 C CA . VAL A 1 71 ? -7.475 -3.815 5.794 1.00 98.44 71 VAL A CA 1
ATOM 579 C C . VAL A 1 71 ? -8.493 -4.773 6.408 1.00 98.44 71 VAL A C 1
ATOM 581 O O . VAL A 1 71 ? -9.220 -4.401 7.335 1.00 98.44 71 VAL A O 1
ATOM 584 N N . LYS A 1 72 ? -8.526 -6.024 5.933 1.00 98.25 72 LYS A N 1
ATOM 585 C CA . LYS A 1 72 ? -9.446 -7.049 6.450 1.00 98.25 72 LYS A CA 1
ATOM 586 C C . LYS A 1 72 ? -9.237 -7.295 7.942 1.00 98.25 72 LYS A C 1
ATOM 588 O O . LYS A 1 72 ? -10.213 -7.354 8.691 1.00 98.25 72 LYS A O 1
ATOM 593 N N . GLU A 1 73 ? -7.988 -7.409 8.385 1.00 98.00 73 GLU A N 1
ATOM 594 C CA . GLU A 1 73 ? -7.690 -7.652 9.796 1.00 98.00 73 GLU A CA 1
ATOM 595 C C . GLU A 1 73 ? -8.043 -6.452 10.681 1.00 98.00 73 GLU A C 1
ATOM 597 O O . GLU A 1 73 ? -8.631 -6.630 11.748 1.00 98.00 73 GLU A O 1
ATOM 602 N N . THR A 1 74 ? -7.804 -5.218 10.229 1.00 97.50 74 THR A N 1
ATOM 603 C CA . THR A 1 74 ? -8.216 -4.024 10.976 1.00 97.50 74 THR A CA 1
ATOM 604 C C . THR A 1 74 ? -9.734 -3.965 11.145 1.00 97.50 74 THR A C 1
ATOM 606 O O . THR A 1 74 ? -10.204 -3.709 12.255 1.00 97.50 74 THR A O 1
ATOM 609 N N . TYR A 1 75 ? -10.522 -4.295 10.113 1.00 97.12 75 TYR A N 1
ATOM 610 C CA . TYR A 1 75 ? -11.978 -4.431 10.263 1.00 97.12 75 TYR A CA 1
ATOM 611 C C . TYR A 1 75 ? -12.369 -5.504 11.288 1.00 97.12 75 TYR A C 1
ATOM 613 O O . TYR A 1 75 ? -13.317 -5.310 12.051 1.00 97.12 75 TYR A O 1
ATOM 621 N N . ASN A 1 76 ? -11.660 -6.635 11.332 1.00 96.31 76 ASN A N 1
ATOM 622 C CA . ASN A 1 76 ? -11.921 -7.684 12.320 1.00 96.31 76 ASN A CA 1
ATOM 623 C C . ASN A 1 76 ? -11.612 -7.216 13.745 1.00 96.31 76 ASN A C 1
ATOM 625 O O . ASN A 1 76 ? -12.371 -7.521 14.666 1.00 96.31 76 ASN A O 1
A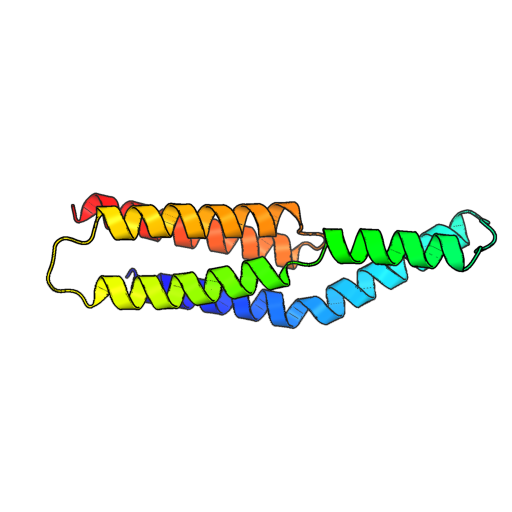TOM 629 N N . ILE A 1 77 ? -10.521 -6.471 13.934 1.00 95.25 77 ILE A N 1
ATOM 630 C CA . ILE A 1 77 ? -10.134 -5.907 15.230 1.00 95.25 77 ILE A CA 1
ATOM 631 C C . ILE A 1 77 ? -11.190 -4.907 15.715 1.00 95.25 77 ILE A C 1
ATOM 633 O O . ILE A 1 77 ? -11.637 -5.023 16.853 1.00 95.25 77 ILE A O 1
ATOM 637 N N . LEU A 1 78 ? -11.654 -3.995 14.853 1.00 93.25 78 LEU A N 1
ATOM 638 C CA . LEU A 1 78 ? -12.653 -2.973 15.203 1.00 93.25 78 LEU A CA 1
ATOM 639 C C . LEU A 1 78 ? -14.003 -3.553 15.665 1.00 93.25 78 LEU A C 1
ATOM 641 O O . LEU A 1 78 ? -14.734 -2.895 16.399 1.00 93.25 78 LEU A O 1
ATOM 645 N N . LYS A 1 79 ? -14.338 -4.789 15.273 1.00 92.94 79 LYS A N 1
ATOM 646 C CA . LYS A 1 79 ? -15.576 -5.476 15.690 1.00 92.94 79 LYS A CA 1
ATOM 647 C C . LYS A 1 79 ? -15.498 -6.100 17.086 1.00 92.94 79 LYS A C 1
ATOM 649 O O . LYS A 1 79 ? -16.522 -6.546 17.611 1.00 92.94 79 LYS A O 1
ATOM 654 N N . LYS A 1 80 ? -14.307 -6.202 17.682 1.00 91.50 80 LYS A N 1
ATOM 655 C CA . LYS A 1 80 ? -14.130 -6.834 18.996 1.00 91.50 80 LYS A CA 1
ATOM 656 C C . LYS A 1 80 ? -14.613 -5.892 20.103 1.00 91.50 80 LYS A C 1
ATOM 658 O O . LYS A 1 80 ? -14.432 -4.686 20.029 1.00 91.50 80 LYS A O 1
ATOM 663 N N . LYS A 1 81 ? -15.209 -6.457 21.159 1.00 79.38 81 LYS A N 1
ATOM 664 C CA . LYS A 1 81 ? -15.713 -5.712 22.334 1.00 79.38 81 LYS A CA 1
ATOM 665 C C . LYS A 1 81 ? -14.668 -5.540 23.450 1.00 79.38 81 LYS A C 1
ATOM 667 O O . LYS A 1 81 ? -15.029 -5.259 24.587 1.00 79.38 81 LYS A O 1
ATOM 672 N N . GLU A 1 82 ? -13.396 -5.778 23.145 1.00 85.50 82 GLU A N 1
ATOM 673 C CA . GLU A 1 82 ? -12.274 -5.683 24.087 1.00 85.50 82 GLU A CA 1
ATOM 674 C C . GLU A 1 82 ? -11.424 -4.435 23.810 1.00 85.5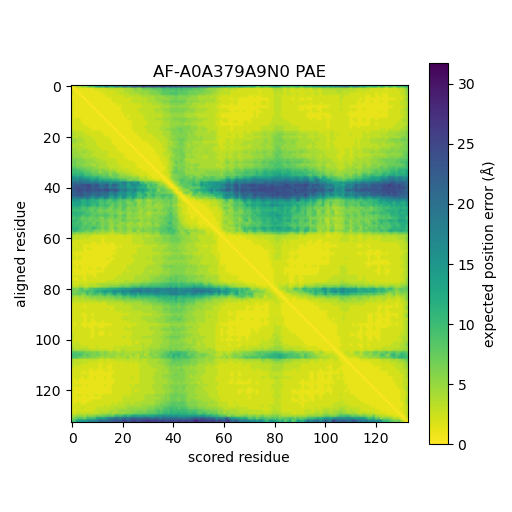0 82 GLU A C 1
ATOM 676 O O . GLU A 1 82 ? -11.621 -3.755 22.805 1.00 85.50 82 GLU A O 1
ATOM 681 N N . ALA A 1 83 ? -10.458 -4.138 24.681 1.00 84.44 83 ALA A N 1
ATOM 682 C CA . ALA A 1 83 ? -9.472 -3.098 24.408 1.00 84.44 83 ALA A CA 1
ATOM 683 C C . ALA A 1 83 ? -8.595 -3.502 23.208 1.00 84.44 83 ALA A C 1
ATOM 685 O O . ALA A 1 83 ? -7.917 -4.531 23.239 1.00 84.44 83 ALA A O 1
ATOM 686 N N . VAL A 1 84 ? -8.617 -2.695 22.144 1.00 90.38 84 VAL A N 1
ATOM 687 C CA . VAL A 1 84 ? -7.973 -3.020 20.858 1.00 90.38 84 VAL A CA 1
ATOM 688 C C . VAL A 1 84 ? -6.838 -2.078 20.452 1.00 90.38 84 VAL A C 1
ATOM 690 O O . VAL A 1 84 ? -6.167 -2.373 19.465 1.00 90.38 84 VAL A O 1
ATOM 693 N N . GLY A 1 85 ? -6.577 -1.001 21.199 1.00 90.81 85 GLY A N 1
ATOM 694 C CA . GLY A 1 85 ? -5.639 0.066 20.813 1.00 90.81 85 GLY A CA 1
ATOM 695 C C . GLY A 1 85 ? -4.245 -0.440 20.427 1.00 90.81 85 GLY A C 1
ATOM 696 O O . GLY A 1 85 ? -3.863 -0.318 19.267 1.00 90.81 85 GLY A O 1
ATOM 697 N N . ARG A 1 86 ? -3.563 -1.197 21.299 1.00 92.25 86 ARG A N 1
ATOM 698 C CA . ARG A 1 86 ? -2.271 -1.845 20.967 1.00 92.25 86 ARG A CA 1
ATOM 699 C C . ARG A 1 86 ? -2.289 -2.707 19.691 1.00 92.25 86 ARG A C 1
ATOM 701 O O . ARG A 1 86 ? -1.282 -2.778 18.987 1.00 92.25 86 ARG A O 1
ATOM 708 N N . ARG A 1 87 ? -3.392 -3.406 19.389 1.00 94.38 87 ARG A N 1
ATOM 709 C CA . ARG A 1 87 ? -3.500 -4.196 18.144 1.00 94.38 87 ARG A CA 1
ATOM 710 C C . ARG A 1 87 ? -3.661 -3.288 16.930 1.00 94.38 87 ARG A C 1
ATOM 712 O O . ARG A 1 87 ? -3.066 -3.564 15.896 1.00 94.38 87 ARG A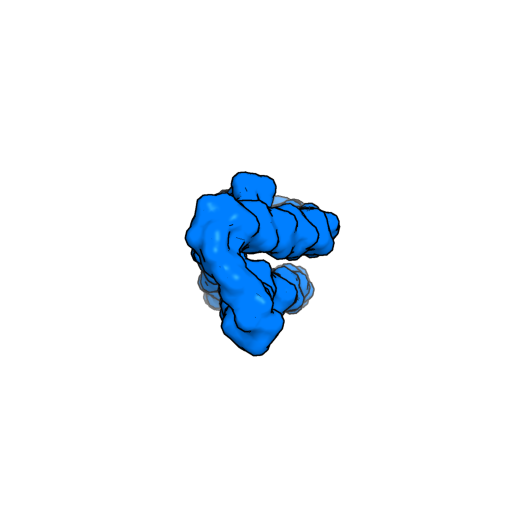 O 1
ATOM 719 N N . LEU A 1 88 ? -4.441 -2.219 17.054 1.00 96.00 88 LEU A N 1
ATOM 720 C CA . LEU A 1 88 ? -4.600 -1.224 15.997 1.00 96.00 88 LEU A CA 1
ATOM 721 C C . LEU A 1 88 ? -3.286 -0.473 15.732 1.00 96.00 88 LEU A C 1
ATOM 723 O O . LEU A 1 88 ? -2.931 -0.289 14.573 1.00 96.00 88 LEU A O 1
ATOM 727 N N . ASP A 1 89 ? -2.516 -0.150 16.771 1.00 95.38 89 ASP A N 1
ATOM 728 C CA . ASP A 1 89 ? -1.172 0.426 16.644 1.00 95.38 89 ASP A CA 1
ATOM 729 C C . ASP A 1 89 ? -0.216 -0.484 15.872 1.00 95.38 89 ASP A C 1
ATOM 731 O O . ASP A 1 89 ? 0.522 -0.019 15.002 1.00 95.38 89 ASP A O 1
ATOM 735 N N . PHE A 1 90 ? -0.245 -1.790 16.154 1.00 96.19 90 PHE A N 1
ATOM 736 C CA . PHE A 1 90 ? 0.513 -2.765 15.374 1.00 96.19 90 PHE A CA 1
ATOM 737 C C . PHE A 1 90 ? 0.082 -2.747 13.901 1.00 96.19 90 PHE A C 1
ATOM 739 O O . PHE A 1 90 ? 0.934 -2.673 13.021 1.00 96.19 90 PHE A O 1
ATOM 746 N N . MET A 1 91 ? -1.226 -2.713 13.619 1.00 98.00 91 MET A N 1
ATOM 747 C CA . MET A 1 91 ? -1.709 -2.614 12.238 1.00 98.00 91 MET A CA 1
ATOM 748 C C . MET A 1 91 ? -1.210 -1.349 11.536 1.00 98.00 91 MET A C 1
ATOM 750 O O . MET A 1 91 ? -0.833 -1.424 10.371 1.00 98.00 91 MET A O 1
ATOM 754 N N . MET A 1 92 ? -1.158 -0.202 12.221 1.00 97.50 92 MET A N 1
ATOM 755 C CA . MET A 1 92 ? -0.632 1.037 11.630 1.00 97.50 92 MET A CA 1
ATOM 756 C C . MET A 1 92 ? 0.851 0.920 11.261 1.00 97.50 92 MET A C 1
ATOM 758 O O . MET A 1 92 ? 1.269 1.465 10.241 1.00 97.50 92 MET A O 1
ATOM 762 N N . GLN A 1 93 ? 1.643 0.181 12.043 1.00 97.94 93 GLN A N 1
ATOM 763 C CA . GLN A 1 93 ? 3.044 -0.096 11.709 1.00 97.94 93 GLN A CA 1
ATOM 764 C C . GLN A 1 93 ? 3.165 -0.974 10.464 1.00 97.94 93 GLN A C 1
ATOM 766 O O . GLN A 1 93 ? 3.981 -0.677 9.590 1.00 97.94 93 GLN A O 1
ATOM 771 N N . GLU A 1 94 ? 2.340 -2.017 10.360 1.00 98.44 94 GLU A N 1
ATOM 772 C CA . GLU A 1 94 ? 2.343 -2.898 9.192 1.00 98.44 94 GLU A CA 1
ATOM 773 C C . GLU A 1 94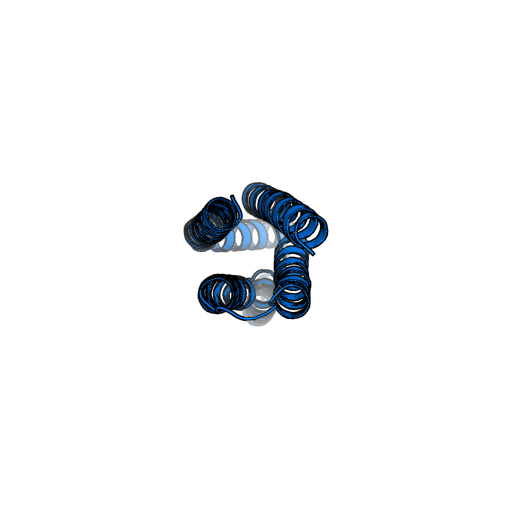 ? 1.894 -2.142 7.932 1.00 98.44 94 GLU A C 1
ATOM 775 O O . GLU A 1 94 ? 2.613 -2.145 6.936 1.00 98.44 94 GLU A O 1
ATOM 780 N N . PHE A 1 95 ? 0.808 -1.361 7.992 1.00 98.56 95 PHE A N 1
ATOM 781 C CA . PHE A 1 95 ? 0.410 -0.485 6.883 1.00 98.56 95 PHE A CA 1
ATOM 782 C C . PHE A 1 95 ? 1.525 0.479 6.454 1.00 98.56 95 PHE A C 1
ATOM 784 O O . PHE A 1 95 ? 1.771 0.660 5.259 1.00 98.56 95 PHE A O 1
ATOM 791 N N . ASN A 1 96 ? 2.208 1.107 7.416 1.00 98.00 96 ASN A N 1
ATOM 792 C CA . ASN A 1 96 ? 3.293 2.042 7.128 1.00 98.00 96 ASN A CA 1
ATOM 793 C C . ASN A 1 96 ? 4.482 1.334 6.457 1.00 98.00 96 ASN A C 1
ATOM 795 O O . ASN A 1 96 ? 5.072 1.886 5.525 1.00 98.00 96 ASN A O 1
ATOM 799 N N . ARG A 1 97 ? 4.803 0.098 6.871 1.00 98.06 97 ARG A N 1
ATOM 800 C CA . ARG A 1 97 ? 5.824 -0.729 6.213 1.00 98.06 97 ARG A CA 1
ATOM 801 C C . ARG A 1 97 ? 5.479 -0.943 4.742 1.00 98.06 97 ARG A C 1
ATOM 803 O O . ARG A 1 97 ? 6.316 -0.653 3.891 1.00 98.06 97 ARG A O 1
ATOM 810 N N . GLU A 1 98 ? 4.257 -1.374 4.445 1.00 98.00 98 GLU A N 1
ATOM 811 C CA . GLU A 1 98 ? 3.844 -1.640 3.063 1.00 98.00 98 GLU A CA 1
ATOM 812 C C . GLU A 1 98 ? 3.831 -0.375 2.203 1.00 98.00 98 GLU A C 1
ATOM 814 O O . GLU A 1 98 ? 4.363 -0.364 1.094 1.00 98.00 98 GLU A O 1
ATOM 819 N N . SER A 1 99 ? 3.314 0.731 2.740 1.00 97.38 99 SER A N 1
ATOM 820 C CA . SER A 1 99 ? 3.320 2.023 2.051 1.00 97.38 99 SER A CA 1
ATOM 821 C C . SER A 1 99 ? 4.743 2.537 1.766 1.00 97.38 99 SER A C 1
ATOM 823 O O . SER A 1 99 ? 5.003 3.092 0.696 1.00 97.38 99 SER A O 1
ATOM 825 N N . ASN A 1 100 ? 5.700 2.328 2.679 1.00 96.56 100 ASN A N 1
ATOM 826 C CA . ASN A 1 100 ? 7.102 2.688 2.447 1.00 96.56 100 ASN A CA 1
ATOM 827 C C . ASN A 1 100 ? 7.744 1.847 1.345 1.00 96.56 100 ASN A C 1
ATOM 829 O O . ASN A 1 100 ? 8.478 2.395 0.520 1.00 96.56 100 ASN A O 1
ATOM 833 N N . THR A 1 101 ? 7.472 0.543 1.322 1.00 95.00 101 THR A N 1
ATOM 834 C CA . THR A 1 101 ? 7.974 -0.343 0.268 1.00 95.00 101 THR A CA 1
ATOM 835 C C . THR A 1 101 ? 7.367 0.016 -1.087 1.00 95.00 101 THR A C 1
ATOM 837 O O . THR A 1 101 ? 8.088 0.106 -2.077 1.00 95.00 101 THR A O 1
ATOM 840 N N . LEU A 1 102 ? 6.067 0.322 -1.133 1.00 94.69 102 LEU A N 1
ATOM 841 C CA . LEU A 1 102 ? 5.409 0.798 -2.349 1.00 94.69 102 LEU A CA 1
ATOM 842 C C . LEU A 1 102 ? 6.039 2.106 -2.858 1.00 94.69 102 LEU A C 1
ATOM 844 O O . LEU A 1 102 ? 6.330 2.236 -4.045 1.00 94.69 102 LEU A O 1
ATOM 848 N N . ALA A 1 103 ? 6.306 3.060 -1.960 1.00 94.38 103 ALA A N 1
ATOM 849 C CA . ALA A 1 103 ? 6.952 4.322 -2.314 1.00 94.38 103 ALA A CA 1
ATOM 850 C C . ALA A 1 103 ? 8.388 4.132 -2.833 1.00 94.38 103 ALA A C 1
ATOM 852 O O . ALA A 1 103 ? 8.789 4.823 -3.765 1.00 94.38 103 ALA A O 1
ATOM 853 N N . SER A 1 104 ? 9.169 3.213 -2.251 1.00 93.19 104 SER A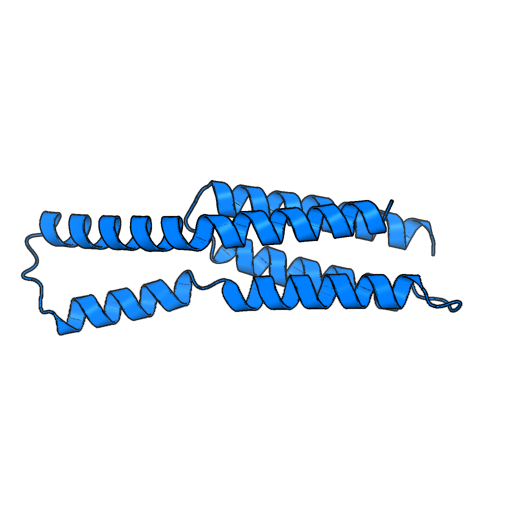 N 1
ATOM 854 C CA . SER A 1 104 ? 10.564 2.977 -2.655 1.00 93.19 104 SER A CA 1
ATOM 855 C C . SER A 1 104 ? 10.692 2.199 -3.968 1.00 93.19 104 SER A C 1
ATOM 857 O O . SER A 1 104 ? 11.669 2.390 -4.692 1.00 93.19 104 SER A O 1
ATOM 859 N N . LYS A 1 105 ? 9.697 1.365 -4.292 1.00 91.00 105 LYS A N 1
ATOM 860 C CA . LYS A 1 105 ? 9.572 0.659 -5.577 1.00 91.00 105 LYS A CA 1
ATOM 861 C C . LYS A 1 105 ? 8.846 1.474 -6.655 1.00 91.00 105 LYS A C 1
ATOM 863 O O . LYS A 1 105 ? 8.793 1.052 -7.809 1.00 91.00 105 LYS A O 1
ATOM 868 N N . SER A 1 106 ? 8.290 2.635 -6.304 1.00 87.44 106 SER A N 1
ATOM 869 C CA . SER A 1 106 ? 7.576 3.490 -7.248 1.00 87.44 106 SER A CA 1
ATOM 870 C C . SER A 1 106 ? 8.497 3.988 -8.363 1.00 87.44 106 SER A C 1
ATOM 872 O O . SER A 1 106 ? 9.523 4.625 -8.122 1.00 87.44 106 SER A O 1
ATOM 874 N N . ILE A 1 107 ? 8.089 3.740 -9.607 1.00 85.19 107 ILE A N 1
ATOM 875 C CA . ILE A 1 107 ? 8.794 4.196 -10.813 1.00 85.19 107 ILE A CA 1
ATOM 876 C C . ILE A 1 107 ? 7.994 5.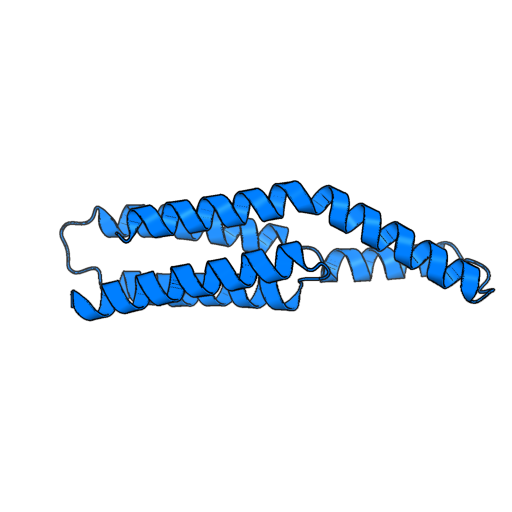198 -11.648 1.00 85.19 107 ILE A C 1
ATOM 878 O O . ILE A 1 107 ? 8.500 5.706 -12.650 1.00 85.19 107 ILE A O 1
ATOM 882 N N . ASN A 1 108 ? 6.757 5.490 -11.242 1.00 87.56 108 ASN A N 1
ATOM 883 C CA . ASN A 1 108 ? 5.856 6.413 -11.919 1.00 87.56 108 ASN A CA 1
ATOM 884 C C . ASN A 1 108 ? 5.234 7.383 -10.902 1.00 87.56 108 ASN A C 1
ATOM 886 O O . ASN A 1 108 ? 4.991 7.022 -9.752 1.00 87.56 108 ASN A O 1
ATOM 890 N N . ALA A 1 109 ? 4.976 8.618 -11.335 1.00 91.44 109 ALA A N 1
ATOM 891 C CA . ALA A 1 109 ? 4.439 9.669 -10.480 1.00 91.44 109 ALA A CA 1
ATOM 892 C C . ALA A 1 109 ? 3.097 9.293 -9.829 1.00 91.44 109 ALA A C 1
ATOM 894 O O . ALA A 1 109 ? 2.890 9.608 -8.664 1.00 91.44 109 ALA A O 1
ATOM 895 N N . GLU A 1 110 ? 2.222 8.575 -10.534 1.00 91.50 110 GLU A N 1
ATOM 896 C CA . GLU A 1 110 ? 0.901 8.188 -10.030 1.00 91.50 110 GLU A CA 1
ATOM 897 C C . GLU A 1 110 ? 0.988 7.165 -8.886 1.00 91.50 110 GLU A C 1
ATOM 899 O O . GLU A 1 110 ? 0.287 7.297 -7.878 1.00 91.50 110 GLU A O 1
ATOM 904 N N . ILE A 1 111 ? 1.913 6.200 -8.982 1.00 92.88 111 ILE A N 1
ATOM 905 C CA . ILE A 1 111 ? 2.191 5.252 -7.891 1.00 92.88 111 ILE A CA 1
ATOM 906 C C . ILE A 1 111 ? 2.788 6.000 -6.695 1.00 92.88 111 ILE A C 1
ATOM 908 O O . ILE A 1 111 ? 2.390 5.754 -5.557 1.00 92.88 111 ILE A O 1
ATOM 912 N N . THR A 1 112 ? 3.690 6.960 -6.932 1.00 94.56 112 THR A N 1
ATOM 913 C CA . THR A 1 112 ? 4.244 7.805 -5.861 1.00 94.56 112 THR A CA 1
ATOM 914 C C . THR A 1 112 ? 3.146 8.590 -5.148 1.00 94.56 112 THR A C 1
ATOM 916 O O . THR A 1 112 ? 3.123 8.624 -3.919 1.00 94.56 112 THR A O 1
ATOM 919 N N . THR A 1 113 ? 2.219 9.193 -5.894 1.00 96.50 113 THR A N 1
ATOM 920 C CA . THR A 1 113 ? 1.078 9.919 -5.326 1.00 96.50 113 THR A CA 1
ATOM 921 C C . THR A 1 113 ? 0.193 8.998 -4.492 1.00 96.50 113 THR A C 1
ATOM 923 O O . THR A 1 113 ? -0.121 9.343 -3.356 1.00 96.50 113 THR A O 1
ATOM 926 N N . SER A 1 114 ? -0.131 7.807 -5.000 1.00 97.12 114 SER A N 1
ATOM 927 C CA . SER A 1 114 ? -0.937 6.820 -4.267 1.00 97.12 114 SER A CA 1
ATOM 928 C C . SER A 1 114 ? -0.239 6.373 -2.976 1.00 97.12 114 SER A C 1
ATOM 930 O O . SER A 1 114 ? -0.855 6.280 -1.917 1.00 97.12 114 SER A O 1
ATOM 932 N N . ALA A 1 115 ? 1.082 6.165 -3.019 1.00 96.56 115 ALA A N 1
ATOM 933 C CA . ALA A 1 115 ? 1.863 5.814 -1.838 1.00 96.56 115 ALA A CA 1
ATOM 934 C C . ALA A 1 115 ? 1.877 6.935 -0.785 1.00 96.56 115 ALA A C 1
ATOM 936 O O . ALA A 1 115 ? 1.823 6.644 0.408 1.00 96.56 115 ALA A O 1
ATOM 937 N N . ILE A 1 116 ? 1.922 8.206 -1.202 1.00 97.50 116 ILE A N 1
ATOM 938 C CA . ILE A 1 116 ? 1.817 9.360 -0.296 1.00 97.50 116 ILE A CA 1
ATOM 939 C C . ILE A 1 116 ? 0.423 9.430 0.333 1.00 97.50 116 ILE A C 1
ATOM 941 O O . ILE A 1 116 ? 0.324 9.602 1.547 1.00 97.50 116 ILE A O 1
ATOM 945 N N . GLU A 1 117 ? -0.637 9.251 -0.455 1.00 98.31 117 GLU A N 1
ATOM 946 C CA . GLU A 1 117 ? -2.013 9.270 0.054 1.00 98.31 117 GLU A CA 1
ATOM 947 C C . GLU A 1 117 ? -2.244 8.153 1.078 1.00 98.31 117 GLU A C 1
ATOM 949 O O . GLU A 1 117 ? -2.780 8.396 2.159 1.00 98.31 117 GLU A O 1
ATOM 954 N N . LEU A 1 118 ? -1.722 6.949 0.811 1.00 98.25 118 LEU A N 1
ATOM 955 C CA . LEU A 1 118 ? -1.705 5.862 1.790 1.00 98.25 118 LEU A CA 1
ATOM 956 C C . LEU A 1 118 ? -1.066 6.305 3.113 1.00 98.25 118 LEU A C 1
ATOM 958 O O . LEU A 1 118 ? -1.658 6.083 4.167 1.00 98.25 118 LEU A O 1
ATOM 962 N N . LYS A 1 119 ? 0.096 6.976 3.090 1.00 97.94 119 LYS A N 1
ATOM 963 C CA . LYS A 1 119 ? 0.745 7.474 4.321 1.00 97.94 119 LYS A CA 1
ATOM 964 C C . LYS A 1 119 ? -0.134 8.456 5.080 1.00 97.94 119 LYS A C 1
ATOM 966 O O . LYS A 1 119 ? -0.214 8.364 6.301 1.00 97.94 119 LYS A O 1
ATOM 971 N N . VAL A 1 120 ? -0.795 9.370 4.373 1.00 98.25 120 VAL A N 1
ATOM 972 C CA . VAL A 1 120 ? -1.703 10.347 4.988 1.00 98.25 120 VAL A CA 1
ATOM 973 C C . VAL A 1 120 ? -2.859 9.631 5.684 1.00 98.25 120 VAL A C 1
ATOM 975 O O . VAL A 1 120 ? -3.125 9.896 6.856 1.00 98.25 120 VAL A O 1
ATOM 978 N N . LEU A 1 121 ? -3.510 8.683 5.007 1.00 98.38 121 LEU A N 1
ATOM 979 C CA . LEU A 1 121 ? -4.607 7.901 5.582 1.00 98.38 121 LEU A CA 1
ATOM 980 C C . LEU A 1 121 ? -4.160 7.100 6.813 1.00 98.38 121 LEU A C 1
ATOM 982 O O . LEU A 1 121 ? -4.885 7.053 7.809 1.00 98.38 121 LEU A O 1
ATOM 986 N N . ILE A 1 122 ? -2.968 6.499 6.762 1.00 98.12 122 ILE A N 1
ATOM 987 C CA . ILE A 1 122 ? -2.386 5.717 7.862 1.00 98.12 122 ILE A CA 1
ATOM 988 C C . ILE A 1 122 ? -2.108 6.599 9.080 1.00 98.12 122 ILE A C 1
ATOM 990 O O . ILE A 1 122 ? -2.518 6.246 10.184 1.00 98.12 122 ILE A O 1
ATOM 994 N N . GLU A 1 123 ? -1.469 7.756 8.900 1.00 97.25 123 GLU A N 1
ATOM 995 C CA . GLU A 1 123 ? -1.187 8.664 10.019 1.00 97.25 123 GLU A CA 1
ATOM 996 C C . GLU A 1 123 ? -2.476 9.212 10.638 1.00 97.25 123 GLU A C 1
ATOM 998 O O . GLU A 1 123 ? -2.620 9.200 11.857 1.00 97.25 123 GLU A O 1
ATOM 1003 N N . GLN A 1 124 ? -3.480 9.567 9.830 1.00 96.88 124 GLN A N 1
ATOM 1004 C CA . GLN A 1 124 ? -4.778 9.982 10.368 1.00 96.88 124 GLN A CA 1
ATOM 1005 C C . GLN A 1 124 ? -5.477 8.870 11.167 1.00 96.88 124 GLN A C 1
ATOM 1007 O O . GLN A 1 124 ? -6.131 9.145 12.175 1.00 96.88 124 GLN A O 1
ATOM 1012 N N . MET A 1 125 ? -5.388 7.610 10.719 1.00 96.38 125 MET A N 1
ATOM 1013 C CA . MET A 1 125 ? -5.909 6.475 11.490 1.00 96.38 125 MET A CA 1
ATOM 1014 C C . MET A 1 125 ? -5.145 6.312 12.805 1.00 96.38 125 MET A C 1
ATOM 1016 O O . MET A 1 125 ? -5.773 6.124 13.846 1.00 96.38 125 MET A O 1
ATOM 1020 N N . ARG A 1 126 ? -3.814 6.428 12.772 1.00 95.62 126 ARG A N 1
ATOM 1021 C CA . ARG A 1 126 ? -2.943 6.323 13.946 1.00 95.62 126 ARG A CA 1
ATOM 1022 C C . ARG A 1 126 ? -3.236 7.399 14.990 1.00 95.62 126 ARG A C 1
ATOM 1024 O O . ARG A 1 126 ? -3.436 7.063 16.153 1.00 95.62 126 ARG A O 1
ATOM 1031 N N . GLU A 1 127 ? -3.333 8.661 14.581 1.00 95.12 127 GLU A N 1
ATOM 1032 C CA . GLU A 1 127 ? -3.721 9.769 15.464 1.00 95.12 127 GLU A CA 1
ATOM 1033 C C . GLU A 1 127 ? -5.082 9.506 16.111 1.00 95.12 127 GLU A C 1
ATOM 1035 O O . GLU A 1 127 ? -5.280 9.735 17.303 1.00 95.12 127 GLU A O 1
ATOM 1040 N N . GLN A 1 128 ? -6.040 8.987 15.340 1.00 92.06 128 GLN A N 1
ATOM 1041 C CA . GLN A 1 128 ? -7.355 8.670 15.877 1.00 92.06 128 GLN A CA 1
ATOM 1042 C C . GLN A 1 128 ? -7.302 7.542 16.919 1.00 92.06 128 GLN A C 1
ATOM 1044 O O . GLN A 1 128 ? -8.001 7.630 17.924 1.00 92.06 128 GLN A O 1
ATOM 1049 N N . ILE A 1 129 ? -6.497 6.501 16.695 1.00 91.69 129 ILE A N 1
ATOM 1050 C CA . ILE A 1 129 ? -6.321 5.392 17.644 1.00 91.69 129 ILE A CA 1
ATOM 1051 C C . ILE A 1 129 ? -5.748 5.911 18.969 1.00 91.69 129 ILE A C 1
ATOM 1053 O O . ILE A 1 129 ? -6.302 5.610 20.022 1.00 91.69 129 ILE A O 1
ATOM 1057 N N . GLN A 1 130 ? -4.715 6.754 18.908 1.00 88.81 130 GLN A N 1
ATOM 1058 C CA . GLN A 1 130 ? -4.061 7.329 20.089 1.00 88.81 130 GLN A CA 1
ATOM 1059 C C . GLN A 1 130 ? -4.955 8.285 20.889 1.00 88.81 130 GLN A C 1
ATOM 1061 O O . GLN A 1 130 ? -4.763 8.438 22.087 1.00 88.81 130 GLN A O 1
ATOM 1066 N N . ASN A 1 131 ? -5.933 8.924 20.242 1.00 85.50 131 ASN A N 1
ATOM 1067 C CA . ASN A 1 131 ? -6.883 9.827 20.900 1.00 85.50 131 ASN A CA 1
ATOM 1068 C C . ASN A 1 131 ? -8.074 9.103 21.563 1.00 85.50 131 ASN A C 1
ATOM 1070 O O . ASN A 1 131 ? -8.879 9.757 22.227 1.00 85.50 131 ASN A O 1
ATOM 1074 N N . ILE A 1 132 ? -8.247 7.797 21.318 1.00 74.56 132 ILE A N 1
ATOM 1075 C CA . ILE A 1 132 ? -9.349 6.979 21.863 1.00 74.56 132 ILE A CA 1
ATOM 1076 C C . ILE A 1 132 ? -8.867 6.060 23.005 1.00 74.56 132 ILE A C 1
ATOM 1078 O O . ILE A 1 132 ? -9.700 5.617 23.800 1.00 74.56 132 ILE A O 1
ATOM 1082 N N . GLU A 1 133 ? -7.562 5.768 23.086 1.00 59.38 133 GLU A N 1
ATOM 1083 C CA . GLU A 1 133 ? -6.922 5.168 24.275 1.00 59.38 133 GLU A CA 1
ATOM 1084 C C . GLU A 1 133 ? -6.914 6.129 25.475 1.00 59.38 133 GLU A C 1
ATOM 1086 O O . GLU A 1 133 ? -7.110 5.620 26.604 1.00 59.38 133 GLU A O 1
#

Foldseek 3Di:
DLLVLLVLLLVLLVVCVVCVVVVLVVVLVVVVVVCVVVVPDDPVVVNVVVNVVLCVLQDLVVLSVQSVVLSVVLVVLVPDPDDRLVVLLVSLVSLLVSLVSQCRSDPDPSSVVSSVSSNVSSVVSNVVSVVVD

Radius of gyration: 18.82 Å; Cα contacts (8 Å, |Δi|>4): 94; chains: 1; bounding box: 40×23×55 Å

Secondary 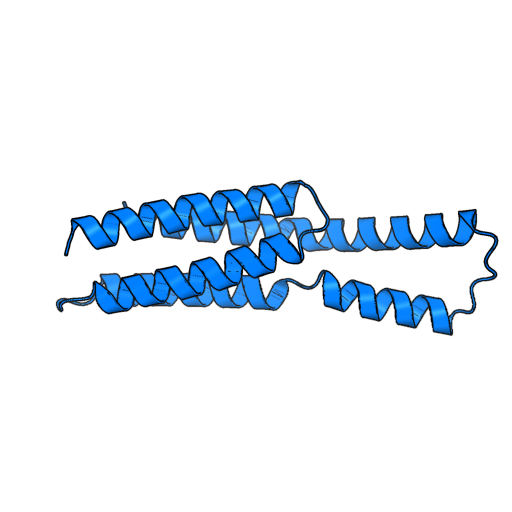structure (DSSP, 8-state):
-HHHHHHHHHHHHHHHHHHHHHHHHHHHHHHHHHHHHTT----HHHHHHHHHHHHHHH--HHHHHHHHHHHHHHHHHHT-SS--HHHHHHHHHHHHHHHHHHHHH--SHHHHHHHHHHHHHHHHHHHHHHTT-

Nearest PDB structures (foldseek):
  8ver-assembly1_E  TM=9.512E-01  e=5.039E-13  Escherichia coli
  8ver-assembly1_A  TM=9.558E-01  e=1.308E-12  Escherichia coli
  8hvj-assembly1_C-2  TM=9.698E-01  e=1.999E-12  Escherichia coli K-12
  8ver-assembly1_B  TM=9.577E-01  e=2.897E-12  Escherichia coli
  8ves-assembly1_E  TM=9.244E-01  e=3.581E-12  Escherichia coli